Protein AF-A0A377V821-F1 (afdb_monomer)

Solvent-accessible surface area (backbone atoms only — not comparable to full-atom values): 10999 Å² total; per-residue (Å²): 137,81,90,87,80,88,88,82,88,81,91,83,90,80,81,92,75,92,74,84,80,74,81,77,78,75,77,82,74,84,75,91,80,84,80,87,83,85,85,83,80,85,82,80,54,69,52,60,48,77,50,57,82,57,89,70,84,86,77,79,94,76,58,80,93,66,66,72,67,72,85,60,88,67,89,78,76,74,81,41,42,38,39,32,36,85,28,37,40,44,73,48,63,48,62,52,70,43,78,63,46,68,53,75,57,102,45,45,24,38,46,78,78,86,68,51,95,87,48,88,76,96,76,58,48,72,43,39,46,68,98,49,89,64,58,54,44,67,68,37,67,48,74,76,53,53,38,93,41,54,40,46,78,40,46,80,42,64,61,45,52

Radius of gyration: 41.56 Å; Cα contacts (8 Å, |Δi|>4): 214; chains: 1; bounding box: 124×59×60 Å

pLDDT: mean 76.42, std 18.31, range [32.97, 94.56]

Secondary structure (DSSP, 8-state):
---------------------------------------------EEEEEEES-SS-PPPPPPGGGPPPTTS--SS----BEEEEEEEESS---EEEP---EEEESEEEE--S---TTS--S--B----TT--SPPPTT-EEE-S-TTS-GGGGTT---B-

Organism: Klebsiella pneumoniae (NCBI:txid573)

Foldseek 3Di:
DDDDDDDDDDDDDDDDDDDDDPPPPPPDDDDDDDDDDDDDDDPQDKDWDKDKPPPDDDFDDDDPVRDDQPLDPDDGDDKIKMATAPIFGAQDQDWDWAAADWDDDPATFGDDPPPDPPRDDDDHHFDDWPPDSHGDHHGDIHGQDDRHDTRCVRHGDMTMD

Mean predicted aligned error: 14.43 Å

Structure (mmCIF, N/CA/C/O backbone):
data_AF-A0A377V821-F1
#
_entry.id   AF-A0A377V821-F1
#
loop_
_atom_site.group_PDB
_atom_site.id
_atom_site.type_symbol
_atom_site.label_atom_id
_atom_site.label_alt_id
_atom_site.label_comp_id
_atom_site.label_asym_id
_atom_site.label_entity_id
_atom_site.label_seq_id
_atom_site.pdbx_PDB_ins_code
_atom_site.Cartn_x
_atom_site.Cartn_y
_atom_site.Cartn_z
_atom_site.occupancy
_atom_site.B_iso_or_equiv
_atom_site.auth_seq_id
_atom_site.auth_comp_id
_atom_site.auth_asym_id
_atom_site.auth_atom_id
_atom_site.pdbx_PDB_model_num
ATOM 1 N N . MET A 1 1 ? -91.235 -47.029 35.509 1.00 37.41 1 MET A N 1
ATOM 2 C CA . MET A 1 1 ? -91.854 -47.391 34.214 1.00 37.41 1 MET A CA 1
ATOM 3 C C . MET A 1 1 ? -92.271 -46.065 33.578 1.00 37.41 1 MET A C 1
ATOM 5 O O . MET A 1 1 ? -92.951 -45.324 34.263 1.00 37.41 1 MET A O 1
ATOM 9 N N . HIS A 1 2 ? -91.576 -45.541 32.565 1.00 35.00 2 HIS A N 1
ATOM 10 C CA . HIS A 1 2 ? -91.561 -45.899 31.130 1.00 35.00 2 HIS A CA 1
ATOM 11 C C . HIS A 1 2 ? -92.579 -45.060 30.324 1.00 35.00 2 HIS A C 1
ATOM 13 O O . HIS A 1 2 ? -93.768 -45.186 30.587 1.00 35.00 2 HIS A O 1
ATOM 19 N N . TYR A 1 3 ? -92.088 -44.300 29.324 1.00 39.22 3 TYR A N 1
ATOM 20 C CA . TYR A 1 3 ? -92.847 -43.666 28.216 1.00 39.22 3 TYR A CA 1
ATOM 21 C C . TYR A 1 3 ? -93.914 -42.598 28.602 1.00 39.22 3 TYR A C 1
ATOM 23 O O . TYR A 1 3 ? -94.238 -42.455 29.772 1.00 39.22 3 TYR A O 1
ATOM 31 N N . ASN A 1 4 ? -94.566 -41.848 27.693 1.00 40.75 4 ASN A N 1
ATOM 32 C CA . ASN A 1 4 ? -94.137 -40.970 26.566 1.00 40.75 4 ASN A CA 1
ATOM 33 C C . ASN A 1 4 ? -95.390 -40.123 26.147 1.00 40.75 4 ASN A C 1
ATOM 35 O O . ASN A 1 4 ? -96.453 -40.350 26.715 1.00 40.75 4 ASN A O 1
ATOM 39 N N . GLU A 1 5 ? -95.444 -39.157 25.215 1.00 40.66 5 GLU A N 1
ATOM 40 C CA . GLU A 1 5 ? -94.489 -38.480 24.313 1.00 40.66 5 GLU A CA 1
ATOM 41 C C . GLU A 1 5 ? -94.993 -37.013 24.059 1.00 40.66 5 GLU A C 1
ATOM 43 O O . GLU A 1 5 ? -95.870 -36.517 24.761 1.00 40.66 5 GLU A O 1
ATOM 48 N N . ARG A 1 6 ? -94.431 -36.316 23.055 1.00 44.31 6 ARG A N 1
ATOM 49 C CA . ARG A 1 6 ? -94.948 -35.176 22.244 1.00 44.31 6 ARG A CA 1
ATOM 50 C C . ARG A 1 6 ? -96.479 -34.923 22.322 1.00 44.31 6 ARG A C 1
ATOM 52 O O . ARG A 1 6 ? -97.273 -35.854 22.304 1.00 44.31 6 ARG A O 1
ATOM 59 N N . THR A 1 7 ? -96.982 -33.694 22.138 1.00 41.09 7 THR A N 1
ATOM 60 C CA . THR A 1 7 ? -96.967 -33.000 20.822 1.00 41.09 7 THR A CA 1
ATOM 61 C C . THR A 1 7 ? -97.264 -31.488 20.915 1.00 41.09 7 THR A C 1
ATOM 63 O O . THR A 1 7 ? -97.703 -30.966 21.931 1.00 41.09 7 THR A O 1
ATOM 66 N N . ARG A 1 8 ? -96.915 -30.789 19.830 1.00 48.00 8 ARG A N 1
ATOM 67 C CA . ARG A 1 8 ? -96.710 -29.343 19.624 1.00 48.00 8 ARG A CA 1
ATOM 68 C C . ARG A 1 8 ? -97.915 -28.674 18.926 1.00 48.00 8 ARG A C 1
ATOM 70 O O . ARG A 1 8 ? -98.739 -29.374 18.351 1.00 48.00 8 ARG A O 1
ATOM 77 N N . SER A 1 9 ? -97.867 -27.336 18.805 1.00 41.22 9 SER A N 1
ATOM 78 C CA . SER A 1 9 ? -98.740 -26.457 17.980 1.00 41.22 9 SER A CA 1
ATOM 79 C C . SER A 1 9 ? -100.011 -25.974 18.717 1.00 41.22 9 SER A C 1
ATOM 81 O O . SER A 1 9 ? -100.534 -26.698 19.548 1.00 41.22 9 SER A O 1
ATOM 83 N N . THR A 1 10 ? -100.541 -24.754 18.525 1.00 39.19 10 THR A N 1
ATOM 84 C CA . THR A 1 10 ? -100.448 -23.834 17.365 1.00 39.19 10 THR A CA 1
ATOM 85 C C . THR A 1 10 ? -100.450 -22.345 17.782 1.00 39.19 10 THR A C 1
ATOM 87 O O . THR A 1 10 ? -100.790 -22.010 18.910 1.00 39.19 10 THR A O 1
ATOM 90 N N . LYS A 1 11 ? -100.043 -21.450 16.865 1.00 48.69 11 LYS A N 1
ATOM 91 C CA . LYS A 1 11 ? -100.024 -19.972 16.994 1.00 48.69 11 LYS A CA 1
ATOM 92 C C . LYS A 1 11 ? -101.409 -19.374 17.313 1.00 48.69 11 LYS A C 1
ATOM 94 O O . LYS A 1 11 ? -102.380 -19.933 16.816 1.00 48.69 11 LYS A O 1
ATOM 99 N N . LEU A 1 12 ? -101.466 -18.167 17.912 1.00 41.09 12 LEU A N 1
ATOM 100 C CA . LEU A 1 12 ? -102.172 -16.974 17.368 1.00 41.09 12 LEU A CA 1
ATOM 101 C C . LEU A 1 12 ? -102.153 -15.734 18.301 1.00 41.09 12 LEU A C 1
ATOM 103 O O . LEU A 1 12 ? -102.245 -15.876 19.510 1.00 41.09 12 LEU A O 1
ATOM 107 N N . VAL A 1 13 ? -102.134 -14.544 17.670 1.00 47.53 13 VAL A N 1
ATOM 108 C CA . VAL A 1 13 ? -102.568 -13.199 18.146 1.00 47.53 13 VAL A CA 1
ATOM 109 C C . VAL A 1 13 ? -101.858 -12.561 19.360 1.00 47.53 13 VAL A C 1
ATOM 111 O O . VAL A 1 13 ? -101.783 -13.122 20.443 1.00 47.53 13 VAL A O 1
ATOM 114 N N . GLY A 1 14 ? -101.430 -11.300 19.192 1.00 40.66 14 GLY A N 1
ATOM 115 C CA . GLY A 1 14 ? -100.868 -10.474 20.269 1.00 40.66 14 GLY A CA 1
ATOM 116 C C . GLY A 1 14 ? -100.563 -9.029 19.854 1.00 40.66 14 GLY A C 1
ATOM 117 O O . GLY A 1 14 ? -99.409 -8.708 19.624 1.00 40.66 14 GLY A O 1
ATOM 118 N N . PHE A 1 15 ? -101.621 -8.218 19.723 1.00 46.41 15 PHE A N 1
ATOM 119 C CA . PHE A 1 15 ? -101.722 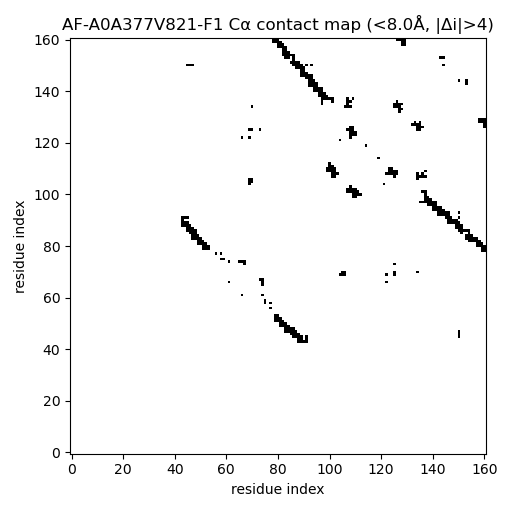-6.746 19.840 1.00 46.41 15 PHE A CA 1
ATOM 120 C C . PHE A 1 15 ? -100.525 -5.806 19.555 1.00 46.41 15 PHE A C 1
ATOM 122 O O . PHE A 1 15 ? -99.423 -5.945 20.073 1.00 46.41 15 PHE A O 1
ATOM 129 N N . MET A 1 16 ? -100.826 -4.714 18.838 1.00 53.31 16 MET A N 1
ATOM 130 C CA . MET A 1 16 ? -99.942 -3.549 18.720 1.00 53.31 16 MET A CA 1
ATOM 131 C C . MET A 1 16 ? -99.690 -2.873 20.077 1.00 53.31 16 MET A C 1
ATOM 133 O O . MET A 1 16 ? -100.635 -2.625 20.823 1.00 53.31 16 MET A O 1
ATOM 137 N N . LEU A 1 17 ? -98.461 -2.397 20.293 1.00 49.22 17 LEU A N 1
ATOM 138 C CA . LEU A 1 17 ? -98.219 -1.160 21.036 1.00 49.22 17 LEU A CA 1
ATOM 139 C C . LEU A 1 17 ? -97.264 -0.265 20.242 1.00 49.22 17 LEU A C 1
ATOM 141 O O . LEU A 1 17 ? -96.183 -0.688 19.837 1.00 49.22 17 LEU A O 1
ATOM 145 N N . SER A 1 18 ? -97.680 0.985 20.033 1.00 52.91 18 SER A N 1
ATOM 146 C CA . SER A 1 18 ? -96.853 2.021 19.417 1.00 52.91 18 SER A CA 1
ATOM 147 C C . SER A 1 18 ? -95.780 2.465 20.414 1.00 52.91 18 SER A C 1
ATOM 149 O O . SER A 1 18 ? -96.065 3.194 21.364 1.00 52.91 18 SER A O 1
ATOM 151 N N . GLY A 1 19 ? -94.556 1.965 20.235 1.00 51.06 19 GLY A N 1
ATOM 152 C CA . GLY A 1 19 ? -93.395 2.313 21.051 1.00 51.06 19 GLY A CA 1
ATOM 153 C C . GLY A 1 19 ? -92.714 3.577 20.532 1.00 51.06 19 GLY A C 1
ATOM 154 O O . GLY A 1 19 ? -92.199 3.597 19.417 1.00 51.06 19 GLY A O 1
ATOM 155 N N . MET A 1 20 ? -92.703 4.623 21.356 1.00 56.56 20 MET A N 1
ATOM 156 C CA . MET A 1 20 ? -92.100 5.926 21.070 1.00 56.56 20 MET A CA 1
ATOM 157 C C . MET A 1 20 ? -90.595 5.790 20.766 1.00 56.56 20 MET A C 1
ATOM 159 O O . MET A 1 20 ? -89.784 5.599 21.671 1.00 56.56 20 MET A O 1
ATOM 163 N N . LEU A 1 21 ? -90.219 5.891 19.487 1.00 47.75 21 LEU A N 1
ATOM 164 C CA . LEU A 1 21 ? -88.825 5.869 19.031 1.00 47.75 21 LEU A CA 1
ATOM 165 C C . LEU A 1 21 ? -88.112 7.171 19.427 1.00 47.75 21 LEU A C 1
ATOM 167 O O . LEU A 1 21 ? -87.992 8.107 18.638 1.00 47.75 21 LEU A O 1
ATOM 171 N N . PHE A 1 22 ? -87.605 7.214 20.660 1.00 51.31 22 PHE A N 1
ATOM 172 C CA . PHE A 1 22 ? -86.545 8.146 21.029 1.00 51.31 22 PHE A CA 1
ATOM 173 C C . PHE A 1 22 ? -85.310 7.831 20.182 1.00 51.31 22 PHE A C 1
ATOM 175 O O . PHE A 1 22 ? -84.600 6.855 20.430 1.00 51.31 22 PHE A O 1
ATOM 182 N N . ALA A 1 23 ? -85.053 8.670 19.179 1.00 53.69 23 ALA A N 1
ATOM 183 C CA . ALA A 1 23 ? -83.816 8.649 18.415 1.00 53.69 23 ALA A CA 1
ATOM 184 C C . ALA A 1 23 ? -82.659 9.119 19.312 1.00 53.69 23 ALA A C 1
ATOM 186 O O . ALA A 1 23 ? -82.266 10.284 19.297 1.00 53.69 23 ALA A O 1
ATOM 187 N N . LEU A 1 24 ? -82.124 8.197 20.114 1.00 52.97 24 LEU A N 1
ATOM 188 C CA . LEU A 1 24 ? -80.850 8.362 20.802 1.00 52.97 24 LEU A CA 1
ATOM 189 C C . LEU A 1 24 ? -79.755 8.478 19.740 1.00 52.97 24 LEU A C 1
ATOM 191 O O . LEU A 1 24 ? -79.212 7.476 19.277 1.00 52.97 24 LEU A O 1
ATOM 195 N N . THR A 1 25 ? -79.432 9.707 19.342 1.00 57.75 25 THR A N 1
ATOM 196 C CA . THR A 1 25 ? -78.254 9.997 18.527 1.00 57.75 25 THR A CA 1
ATOM 197 C C . THR A 1 25 ? -77.014 9.745 19.377 1.00 57.75 25 THR A C 1
ATOM 199 O O . THR A 1 25 ? -76.477 10.658 20.005 1.00 57.75 25 THR A O 1
ATOM 202 N N . THR A 1 26 ? -76.566 8.491 19.433 1.00 58.12 26 THR A N 1
ATOM 203 C CA . THR A 1 26 ? -75.272 8.142 20.012 1.00 58.12 26 THR A CA 1
ATOM 204 C C . THR A 1 26 ? -74.194 8.789 19.155 1.00 58.12 26 THR A C 1
ATOM 206 O O . THR A 1 26 ? -73.883 8.306 18.065 1.00 58.12 26 THR A O 1
ATOM 209 N N . SER A 1 27 ? -73.643 9.907 19.621 1.00 59.88 27 SER A N 1
ATOM 210 C CA . SER A 1 27 ? -72.518 10.563 18.969 1.00 59.88 27 SER A CA 1
ATOM 211 C C . SER A 1 27 ? -71.306 9.637 19.046 1.00 59.88 27 SER A C 1
ATOM 213 O O . SER A 1 27 ? -70.706 9.471 20.108 1.00 59.88 27 SER A O 1
ATOM 215 N N . VAL A 1 28 ? -70.976 8.994 17.925 1.00 57.38 28 VAL A N 1
ATOM 216 C CA . VAL A 1 28 ? -69.844 8.068 17.835 1.00 57.38 28 VAL A CA 1
ATOM 217 C C . VAL A 1 28 ? -68.556 8.881 17.910 1.00 57.38 28 VAL A C 1
ATOM 219 O O . VAL A 1 28 ? -68.133 9.492 16.931 1.00 57.38 28 VAL A O 1
ATOM 222 N N . TYR A 1 29 ? -67.938 8.918 19.088 1.00 62.34 29 TYR A N 1
ATOM 223 C CA . TYR A 1 29 ? -66.634 9.544 19.265 1.00 62.34 29 TYR A CA 1
ATOM 224 C C . TYR A 1 29 ? -65.550 8.553 18.844 1.00 62.34 29 TYR A C 1
ATOM 226 O O . TYR A 1 29 ? -65.394 7.492 19.449 1.00 62.34 29 TYR A O 1
ATOM 234 N N . ALA A 1 30 ? -64.787 8.904 17.808 1.00 62.62 30 ALA A N 1
ATOM 235 C CA . ALA A 1 30 ? -63.563 8.192 17.476 1.00 62.62 30 ALA A CA 1
ATOM 236 C C . ALA A 1 30 ? -62.554 8.404 18.615 1.00 62.62 30 ALA A C 1
ATOM 238 O O . ALA A 1 30 ? -62.048 9.509 18.810 1.00 62.62 30 ALA A O 1
ATOM 239 N N . GLY A 1 31 ? -62.297 7.354 19.397 1.00 66.81 31 GLY A N 1
ATOM 240 C CA . GLY A 1 31 ? -61.312 7.400 20.473 1.00 66.81 31 GLY A CA 1
ATOM 241 C C . GLY A 1 31 ? -59.910 7.657 19.920 1.00 66.81 31 GLY A C 1
ATOM 242 O O . GLY A 1 31 ? -59.504 7.048 18.930 1.00 66.81 31 GLY A O 1
ATOM 243 N N . SER A 1 32 ? -59.155 8.543 20.568 1.00 64.12 32 SER A N 1
ATOM 244 C CA . SER A 1 32 ? -57.768 8.825 20.204 1.00 64.12 32 SER A CA 1
ATOM 245 C C . SER A 1 32 ? -56.866 7.644 20.575 1.00 64.12 32 SER A C 1
ATOM 247 O O . SER A 1 32 ? -56.402 7.541 21.710 1.00 64.12 32 SER A O 1
ATOM 249 N N . SER A 1 33 ? -56.609 6.758 19.615 1.00 57.38 33 SER A N 1
ATOM 250 C CA . SER A 1 33 ? -55.542 5.763 19.721 1.00 57.38 33 SER A CA 1
ATOM 251 C C . SER A 1 33 ? -54.225 6.394 19.274 1.00 57.38 33 SER A C 1
ATOM 253 O O . SER A 1 33 ? -54.100 6.810 18.121 1.00 57.38 33 SER A O 1
ATOM 255 N N . SER A 1 34 ? -53.247 6.484 20.174 1.00 59.47 34 SER A N 1
ATOM 256 C CA . SER A 1 34 ? -51.864 6.799 19.819 1.00 59.47 34 SER A CA 1
ATOM 257 C C . SER A 1 34 ? -51.070 5.506 19.644 1.00 59.47 34 SER A C 1
ATOM 259 O O . SER A 1 34 ? -51.262 4.531 20.369 1.00 59.47 34 SER A O 1
ATOM 261 N N . THR A 1 35 ? -50.156 5.492 18.674 1.00 38.28 35 THR A N 1
ATOM 262 C CA . THR A 1 35 ? -49.194 4.402 18.502 1.00 38.28 35 THR A CA 1
ATOM 263 C C . THR A 1 35 ? -47.786 4.981 18.489 1.00 38.28 35 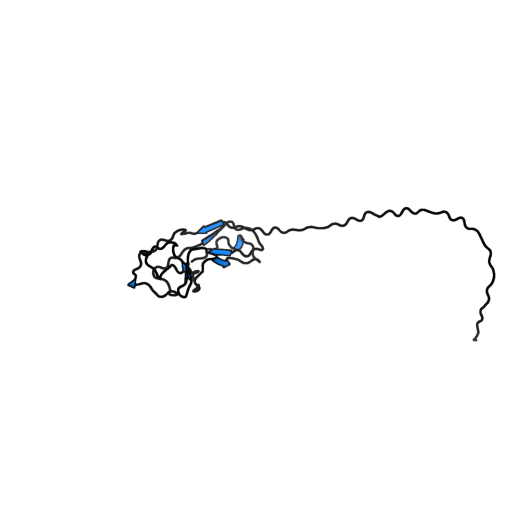THR A C 1
ATOM 265 O O . THR A 1 35 ? -47.532 5.996 17.838 1.00 38.28 35 THR A O 1
ATOM 268 N N . THR A 1 36 ? -46.876 4.371 19.244 1.00 47.44 36 THR A N 1
ATOM 269 C CA . THR A 1 36 ? -45.490 4.837 19.344 1.00 47.44 36 THR A CA 1
ATOM 270 C C . THR A 1 36 ? -44.668 4.204 18.231 1.00 47.44 36 THR A C 1
ATOM 272 O O . THR A 1 36 ? -44.343 3.019 18.289 1.00 47.44 36 THR A O 1
ATOM 275 N N . VAL A 1 37 ? -44.307 4.997 17.222 1.00 34.00 37 VAL A N 1
ATOM 276 C CA . VAL A 1 37 ? -43.367 4.572 16.178 1.00 34.00 37 VAL A CA 1
ATOM 277 C C . VAL A 1 37 ? -41.946 4.831 16.673 1.00 34.00 37 VAL A C 1
ATOM 279 O O . VAL A 1 37 ? -41.493 5.972 16.727 1.00 34.00 37 VAL A O 1
ATOM 282 N N . ASN A 1 38 ? -41.247 3.765 17.061 1.00 51.03 38 ASN A N 1
ATOM 283 C CA . ASN A 1 38 ? -39.852 3.846 17.483 1.00 51.03 38 ASN A CA 1
ATOM 284 C C . ASN A 1 38 ? -38.933 3.877 16.257 1.00 51.03 38 ASN A C 1
ATOM 286 O O . ASN A 1 38 ? -38.823 2.886 15.536 1.00 51.03 38 ASN A O 1
ATOM 290 N N . PHE A 1 39 ? -38.245 4.998 16.051 1.00 40.34 39 PHE A N 1
ATOM 291 C CA . PHE A 1 39 ? -37.184 5.122 15.055 1.00 40.34 39 PHE A CA 1
ATOM 292 C C . PHE A 1 39 ? -35.829 4.896 15.728 1.00 40.34 39 PHE A C 1
ATOM 294 O O . PHE A 1 39 ? -35.476 5.612 16.664 1.00 40.34 39 PHE A O 1
ATOM 301 N N . SER A 1 40 ? -35.053 3.932 15.236 1.00 50.59 40 SER A N 1
ATOM 302 C CA . SER A 1 40 ? -33.639 3.779 15.575 1.00 50.59 40 SER A CA 1
ATOM 303 C C . SER A 1 40 ? -32.791 3.902 14.312 1.00 50.59 40 SER A C 1
ATOM 305 O O . SER A 1 40 ? -33.127 3.365 13.257 1.00 50.59 40 SER A O 1
ATOM 307 N N . ALA A 1 41 ? -31.686 4.636 14.418 1.00 32.97 41 ALA A N 1
ATOM 308 C CA . ALA A 1 41 ? -30.702 4.785 13.357 1.00 32.97 41 ALA A CA 1
ATOM 309 C C . ALA A 1 41 ? -29.309 4.654 13.973 1.00 32.97 41 ALA A C 1
ATOM 311 O O . ALA A 1 41 ? -28.860 5.534 14.708 1.00 32.97 41 ALA A O 1
ATOM 312 N N . THR A 1 42 ? -28.626 3.547 13.689 1.00 52.47 42 THR A N 1
ATOM 313 C CA . THR A 1 42 ? -27.231 3.364 14.096 1.00 52.47 42 THR A CA 1
ATOM 314 C C . THR A 1 42 ? -26.341 4.080 13.090 1.00 52.47 42 THR A C 1
ATOM 316 O O . THR A 1 42 ? -26.155 3.606 11.971 1.00 52.47 42 THR A O 1
ATOM 319 N N . LEU A 1 43 ? -25.791 5.232 13.475 1.00 50.72 43 LEU A N 1
ATOM 320 C CA . LEU A 1 43 ? -24.772 5.917 12.683 1.00 50.72 43 LEU A CA 1
ATOM 321 C C . LEU A 1 43 ? -23.448 5.156 12.815 1.00 50.72 43 LEU A C 1
ATOM 323 O O . LEU A 1 43 ? -22.728 5.299 13.801 1.00 50.72 43 LEU A O 1
ATOM 327 N N . VAL A 1 44 ? -23.149 4.320 11.821 1.00 64.19 44 VAL A N 1
ATOM 328 C CA . VAL A 1 44 ? -21.916 3.528 11.767 1.00 64.19 44 VAL A CA 1
ATOM 329 C C . VAL A 1 44 ? -20.777 4.409 11.244 1.00 64.19 44 VAL A C 1
ATOM 331 O O . VAL A 1 44 ? -20.513 4.475 10.045 1.00 64.19 44 VAL A O 1
ATOM 334 N N . GLY A 1 45 ? -20.141 5.140 12.158 1.00 69.19 45 GLY A N 1
ATOM 335 C C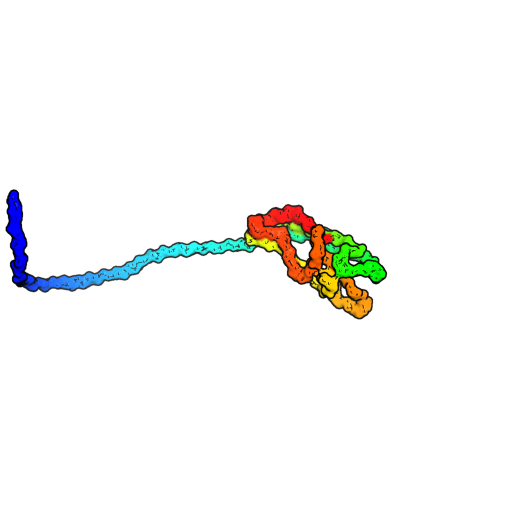A . GLY A 1 45 ? -18.959 5.958 11.894 1.00 69.19 45 GLY A CA 1
ATOM 336 C C . GLY A 1 45 ? -17.695 5.332 12.480 1.00 69.19 45 GLY A C 1
ATOM 337 O O . GLY A 1 45 ? -17.732 4.711 13.542 1.00 69.19 45 GLY A O 1
ATOM 338 N N . GLY A 1 46 ? -16.569 5.523 11.800 1.00 82.81 46 GLY A N 1
ATOM 339 C CA . GLY A 1 46 ? -15.260 5.130 12.300 1.00 82.81 46 GLY A CA 1
ATOM 340 C C . GLY A 1 46 ? -14.140 5.889 11.602 1.00 82.81 46 GLY A C 1
ATOM 341 O O . GLY A 1 46 ? -14.279 6.302 10.451 1.00 82.81 46 GLY A O 1
ATOM 342 N N . SER A 1 47 ? -13.043 6.090 12.318 1.00 86.25 47 SER A N 1
ATOM 343 C CA . SER A 1 47 ? -11.871 6.834 11.859 1.00 86.25 47 SER A CA 1
ATOM 344 C C . SER A 1 47 ? -10.608 6.262 12.484 1.00 86.25 47 SER A C 1
ATOM 346 O O . SER A 1 47 ? -10.658 5.751 13.598 1.00 86.25 47 SER A O 1
ATOM 348 N N . CYS A 1 48 ? -9.483 6.426 11.798 1.00 89.06 48 CYS A N 1
ATOM 349 C CA . CYS A 1 48 ? -8.134 6.184 12.297 1.00 89.06 48 CYS A CA 1
ATOM 350 C C . CYS A 1 48 ? -7.249 7.350 11.857 1.00 89.06 48 CYS A C 1
ATOM 352 O O . CYS A 1 48 ? -7.462 7.901 10.774 1.00 89.06 48 CYS A O 1
ATOM 354 N N . GLN A 1 49 ? -6.233 7.679 12.646 1.00 88.62 49 GLN A N 1
ATOM 355 C CA . GLN A 1 49 ? -5.044 8.333 12.114 1.00 88.62 49 GLN A CA 1
ATOM 356 C C . GLN A 1 49 ? -4.200 7.278 11.392 1.00 88.62 49 GLN A C 1
ATOM 358 O O . GLN A 1 49 ? -4.120 6.126 11.826 1.00 88.62 49 GLN A O 1
ATOM 363 N N . ILE A 1 50 ? -3.608 7.666 10.265 1.00 87.50 50 ILE A N 1
ATOM 364 C CA . ILE A 1 50 ? -2.744 6.806 9.453 1.00 87.50 50 ILE A CA 1
ATOM 365 C C . ILE A 1 50 ? -1.434 7.552 9.242 1.00 87.50 50 ILE A C 1
ATOM 367 O O . ILE A 1 50 ? -1.442 8.684 8.757 1.00 87.50 50 ILE A O 1
ATOM 371 N N . SER A 1 51 ? -0.316 6.916 9.578 1.00 87.50 51 SER A N 1
ATOM 372 C CA . SER A 1 51 ? 1.020 7.395 9.227 1.00 87.50 51 SER A CA 1
ATOM 373 C C . SER A 1 51 ? 1.730 6.394 8.319 1.00 87.50 51 SER A C 1
ATOM 375 O O . SER A 1 51 ? 1.397 5.209 8.286 1.00 87.50 51 SER A O 1
ATOM 377 N N . VAL A 1 52 ? 2.705 6.890 7.563 1.00 87.94 52 VAL A N 1
ATOM 378 C CA . VAL A 1 52 ? 3.634 6.086 6.764 1.00 87.94 52 VAL A CA 1
ATOM 379 C C . VAL A 1 52 ? 5.039 6.548 7.126 1.00 87.94 52 VAL A C 1
ATOM 381 O O . VAL A 1 52 ? 5.290 7.754 7.165 1.00 87.94 52 VAL A O 1
ATOM 384 N N . ASP A 1 53 ? 5.936 5.610 7.415 1.00 89.38 53 ASP A N 1
ATOM 385 C CA . ASP A 1 53 ? 7.311 5.899 7.843 1.00 89.38 53 ASP A CA 1
ATOM 386 C C . ASP A 1 53 ? 8.154 6.587 6.753 1.00 89.38 53 ASP A C 1
ATOM 388 O O . ASP A 1 53 ? 8.934 7.500 7.033 1.00 89.38 53 ASP A O 1
ATOM 392 N N . ARG A 1 54 ? 7.958 6.180 5.496 1.00 86.50 54 ARG A N 1
ATOM 393 C CA . ARG A 1 54 ? 8.640 6.683 4.302 1.00 86.50 54 ARG A CA 1
ATOM 394 C C . ARG A 1 54 ? 7.611 7.168 3.271 1.00 86.50 54 ARG A C 1
ATOM 396 O O . ARG A 1 54 ? 7.321 6.457 2.311 1.00 86.50 54 ARG A O 1
ATOM 403 N N . PRO A 1 55 ? 7.062 8.391 3.413 1.00 82.81 55 PRO A N 1
ATOM 404 C CA . PRO A 1 55 ? 6.080 8.942 2.468 1.00 82.81 55 PRO A CA 1
ATOM 405 C C . PRO A 1 55 ? 6.665 9.244 1.074 1.00 82.81 55 PRO A C 1
ATOM 407 O O . PRO A 1 55 ? 5.925 9.569 0.149 1.00 82.81 55 PRO A O 1
ATOM 410 N N . SER A 1 56 ? 7.988 9.154 0.920 1.00 86.38 56 SER A N 1
ATOM 411 C CA . SER A 1 56 ? 8.695 9.178 -0.358 1.00 86.38 56 SER A CA 1
ATOM 412 C C . SER A 1 56 ? 9.828 8.155 -0.321 1.00 86.38 56 SER A C 1
ATOM 414 O O . SER A 1 56 ? 10.532 8.045 0.685 1.00 86.38 56 SER A O 1
ATOM 416 N N . ILE A 1 57 ? 10.002 7.417 -1.417 1.00 86.44 57 ILE A N 1
ATOM 417 C CA . ILE A 1 57 ? 11.015 6.371 -1.578 1.00 86.44 57 ILE A CA 1
ATOM 418 C C . ILE A 1 57 ? 11.880 6.738 -2.782 1.00 86.44 57 ILE A C 1
ATOM 420 O O . ILE A 1 57 ? 11.397 6.798 -3.914 1.00 86.44 57 ILE A O 1
ATOM 424 N N . THR A 1 58 ? 13.167 6.970 -2.535 1.00 86.69 58 THR A N 1
ATOM 425 C CA . THR A 1 58 ? 14.165 7.189 -3.586 1.00 86.69 58 THR A CA 1
ATOM 426 C C . THR A 1 58 ? 14.800 5.853 -3.949 1.00 86.69 58 THR A C 1
ATOM 428 O O . THR A 1 58 ? 15.465 5.247 -3.113 1.00 86.69 58 THR A O 1
ATOM 431 N N . PHE A 1 59 ? 14.614 5.416 -5.192 1.00 85.81 59 PHE A N 1
ATOM 432 C CA . PHE A 1 59 ? 15.288 4.239 -5.741 1.00 85.81 59 PHE A CA 1
ATOM 433 C C . PHE A 1 59 ? 16.685 4.593 -6.258 1.00 85.81 59 PHE A C 1
ATOM 435 O O . PHE A 1 59 ? 16.929 5.706 -6.736 1.00 85.81 59 PHE A O 1
ATOM 442 N N . SER A 1 60 ? 17.592 3.625 -6.203 1.00 86.38 60 SER A N 1
ATOM 443 C CA . SER A 1 60 ? 18.923 3.715 -6.798 1.00 86.38 60 SER A CA 1
ATOM 444 C C . SER A 1 60 ? 18.838 3.699 -8.333 1.00 86.38 60 SER A C 1
ATOM 446 O O . SER A 1 60 ? 17.913 3.105 -8.892 1.00 86.38 60 SER A O 1
ATOM 448 N N . PRO A 1 61 ? 19.800 4.296 -9.063 1.00 85.56 61 PRO A N 1
ATOM 449 C CA . PRO A 1 61 ? 19.881 4.138 -10.513 1.00 85.56 61 PRO A CA 1
ATOM 450 C C . PRO A 1 61 ? 20.042 2.661 -10.908 1.00 85.56 61 PRO A C 1
ATOM 452 O O . PRO A 1 61 ? 20.996 2.002 -10.495 1.00 85.56 61 PRO A O 1
ATOM 455 N N . VAL A 1 62 ? 19.127 2.149 -11.734 1.00 85.06 62 VAL A N 1
ATOM 456 C CA . VAL A 1 62 ? 19.134 0.761 -12.226 1.00 85.06 62 VAL A CA 1
ATOM 457 C C . VAL A 1 62 ? 19.661 0.721 -13.661 1.00 85.06 62 VAL A C 1
ATOM 459 O O . VAL A 1 62 ? 19.211 1.485 -14.515 1.00 85.06 62 VAL A O 1
ATOM 462 N N . SER A 1 63 ? 20.595 -0.190 -13.951 1.00 86.81 63 SER A N 1
ATOM 463 C CA . SER A 1 63 ? 21.079 -0.414 -15.319 1.00 86.81 63 SER A CA 1
ATOM 464 C C . SER A 1 63 ? 20.017 -1.118 -16.165 1.00 86.81 63 SER A C 1
ATOM 466 O O . SER A 1 63 ? 19.376 -2.065 -15.707 1.00 86.81 63 SER A O 1
ATOM 468 N N . SER A 1 64 ? 19.887 -0.743 -17.440 1.00 83.94 64 SER A N 1
ATOM 469 C CA . SER A 1 64 ? 19.022 -1.458 -18.389 1.00 83.94 64 SER A CA 1
ATOM 470 C C . SER A 1 64 ? 19.408 -2.937 -18.535 1.00 83.94 64 SER A C 1
ATOM 472 O O . SER A 1 64 ? 18.533 -3.784 -18.682 1.00 83.94 64 SER A O 1
ATOM 474 N N . SER A 1 65 ? 20.699 -3.268 -18.404 1.00 86.88 65 SER A N 1
ATOM 475 C CA . SER A 1 65 ? 21.204 -4.649 -18.427 1.00 86.88 65 SER A CA 1
ATOM 476 C C . SER A 1 65 ? 20.811 -5.489 -17.206 1.00 86.88 65 SER A C 1
ATOM 478 O O . SER A 1 65 ? 20.942 -6.708 -17.249 1.00 86.88 65 SER A O 1
ATOM 480 N N . THR A 1 66 ? 20.344 -4.855 -16.125 1.00 87.62 66 THR A N 1
ATOM 481 C CA . THR A 1 66 ? 19.885 -5.525 -14.897 1.00 87.62 66 THR A CA 1
ATOM 482 C C . THR A 1 66 ? 18.361 -5.578 -14.781 1.00 87.62 66 THR A C 1
ATOM 484 O O . THR A 1 66 ? 17.853 -6.114 -13.800 1.00 87.62 66 THR A O 1
ATOM 487 N N . VAL A 1 67 ? 17.615 -5.037 -15.755 1.00 84.25 67 VAL A N 1
ATOM 488 C CA . VAL A 1 67 ? 16.145 -5.074 -15.746 1.00 84.25 67 VAL A CA 1
ATOM 489 C C . VAL A 1 67 ? 15.660 -6.514 -15.914 1.00 84.25 67 VAL A C 1
ATOM 491 O O . VAL A 1 67 ? 15.886 -7.149 -16.942 1.00 84.25 67 VAL A O 1
ATOM 494 N N . ILE A 1 68 ? 14.979 -7.023 -14.888 1.00 88.12 68 ILE A N 1
ATOM 495 C CA . ILE A 1 68 ? 14.402 -8.370 -14.861 1.00 88.12 68 ILE A CA 1
ATOM 496 C C . ILE A 1 68 ? 12.989 -8.391 -15.453 1.00 88.12 68 ILE A C 1
ATOM 498 O O . ILE A 1 68 ? 12.319 -7.362 -15.562 1.00 88.12 68 ILE A O 1
ATOM 502 N N . ALA A 1 69 ? 12.508 -9.587 -15.792 1.00 88.69 69 ALA A N 1
ATOM 503 C CA . ALA A 1 69 ? 11.121 -9.785 -16.195 1.00 88.69 69 ALA A CA 1
ATOM 504 C C . ALA A 1 69 ? 10.145 -9.381 -15.074 1.00 88.69 69 ALA A C 1
ATOM 506 O O . ALA A 1 69 ? 10.355 -9.679 -13.893 1.00 88.69 69 ALA A O 1
ATOM 507 N N . ALA A 1 70 ? 9.049 -8.729 -15.461 1.00 85.00 70 ALA A N 1
ATOM 508 C CA . ALA A 1 70 ? 7.984 -8.349 -14.548 1.00 85.00 70 ALA A CA 1
ATOM 509 C C . ALA A 1 70 ? 7.395 -9.591 -13.849 1.00 85.00 70 ALA A C 1
ATOM 511 O O . ALA A 1 70 ? 7.087 -10.593 -14.491 1.00 85.00 70 ALA A O 1
ATOM 512 N N . GLY A 1 71 ? 7.272 -9.523 -12.521 1.00 83.19 71 GLY A N 1
ATOM 513 C CA . GLY A 1 71 ? 6.879 -10.644 -11.659 1.00 83.19 71 GLY A CA 1
ATOM 514 C C . GLY A 1 71 ? 7.988 -11.090 -10.702 1.00 83.19 71 GLY A C 1
ATOM 515 O O . GLY A 1 71 ? 7.681 -11.410 -9.555 1.00 83.19 71 GLY A O 1
ATOM 516 N N . GLY A 1 72 ? 9.261 -11.010 -11.116 1.00 87.25 72 GLY A N 1
ATOM 517 C CA . GLY A 1 72 ? 10.417 -11.295 -10.251 1.00 87.25 72 GLY A CA 1
ATOM 518 C C . GLY A 1 72 ? 10.543 -10.337 -9.056 1.00 87.25 72 GLY A C 1
ATOM 519 O O . GLY A 1 72 ? 9.807 -9.352 -8.955 1.00 87.25 72 GLY A O 1
ATOM 520 N N . ASP A 1 73 ? 11.475 -10.612 -8.143 1.00 83.81 73 ASP A N 1
ATOM 521 C CA . ASP A 1 73 ? 11.534 -10.011 -6.792 1.00 83.81 73 ASP A CA 1
ATOM 522 C C . ASP A 1 73 ? 11.982 -8.536 -6.721 1.00 83.81 73 ASP A C 1
ATOM 524 O O . ASP A 1 73 ? 12.112 -7.969 -5.641 1.00 83.81 73 ASP A O 1
ATOM 528 N N . GLY A 1 74 ? 12.139 -7.879 -7.870 1.00 85.69 74 GLY A N 1
ATOM 529 C CA . GLY A 1 74 ? 12.672 -6.521 -7.969 1.00 85.69 74 GLY A CA 1
ATOM 530 C C . GLY A 1 74 ? 14.202 -6.489 -7.926 1.00 85.69 74 GLY A C 1
ATOM 531 O O . GLY A 1 74 ? 14.860 -7.488 -7.655 1.00 85.69 74 GLY A O 1
ATOM 532 N N . ILE A 1 75 ? 14.770 -5.331 -8.267 1.00 90.00 75 ILE A N 1
ATOM 533 C CA . ILE A 1 75 ? 16.231 -5.123 -8.364 1.00 90.00 75 ILE A CA 1
ATOM 534 C C . ILE A 1 75 ? 16.735 -4.251 -7.206 1.00 90.00 75 ILE A C 1
ATOM 536 O O . ILE A 1 75 ? 17.858 -4.414 -6.745 1.00 90.00 75 ILE A O 1
ATOM 540 N N . ASP A 1 76 ? 15.874 -3.354 -6.724 1.00 88.19 76 ASP A N 1
ATOM 541 C CA . ASP A 1 76 ? 16.068 -2.504 -5.550 1.00 88.19 76 ASP A CA 1
ATOM 542 C C . ASP A 1 76 ? 14.773 -2.574 -4.709 1.00 88.19 76 ASP A C 1
ATOM 544 O O . ASP A 1 76 ? 13.880 -1.738 -4.881 1.00 88.19 76 ASP A O 1
ATOM 548 N N . PRO A 1 77 ? 14.569 -3.651 -3.920 1.00 89.19 77 PRO A N 1
ATOM 549 C CA . PRO A 1 77 ? 13.376 -3.818 -3.095 1.00 89.19 77 PRO A CA 1
ATOM 550 C C . PRO A 1 77 ? 13.394 -2.831 -1.923 1.00 89.19 77 PRO A C 1
ATOM 552 O O . PRO A 1 77 ? 14.367 -2.738 -1.175 1.00 89.19 77 PRO A O 1
ATOM 555 N N . GLN A 1 78 ? 12.298 -2.094 -1.755 1.00 91.25 78 GLN A N 1
ATOM 556 C CA . GLN A 1 78 ? 12.221 -0.941 -0.862 1.00 91.25 78 GLN A CA 1
ATOM 557 C C . GLN A 1 78 ? 11.033 -1.063 0.093 1.00 91.25 78 GLN A C 1
ATOM 559 O O . GLN A 1 78 ? 9.917 -0.714 -0.274 1.00 91.25 78 GLN A O 1
ATOM 564 N N . LEU A 1 79 ? 11.301 -1.493 1.328 1.00 91.25 79 LEU A N 1
ATOM 565 C CA . LEU A 1 79 ? 10.280 -1.730 2.353 1.00 91.25 79 LEU A CA 1
ATOM 566 C C . LEU A 1 79 ? 9.760 -0.421 2.965 1.00 91.25 79 LEU A C 1
ATOM 568 O O . LEU A 1 79 ? 10.559 0.439 3.339 1.00 91.25 79 LEU A O 1
ATOM 572 N N . PHE A 1 80 ? 8.453 -0.253 3.111 1.00 90.56 80 PHE A N 1
ATOM 573 C CA . PHE A 1 80 ? 7.862 0.812 3.929 1.00 90.56 80 PHE A CA 1
ATOM 574 C C . PHE A 1 80 ? 6.726 0.274 4.795 1.00 90.56 80 PHE A C 1
ATOM 576 O O . PHE A 1 80 ? 6.150 -0.777 4.516 1.00 90.56 80 PHE A O 1
ATOM 583 N N . SER A 1 81 ? 6.410 0.995 5.865 1.00 91.31 81 SER A N 1
ATOM 584 C CA . SER A 1 81 ? 5.435 0.568 6.859 1.00 91.31 81 SER A CA 1
ATOM 585 C C . SER A 1 81 ? 4.356 1.626 7.086 1.00 91.31 81 SER A C 1
ATOM 587 O O . SER A 1 81 ? 4.600 2.837 7.067 1.00 91.31 81 SER A O 1
ATOM 589 N N . MET A 1 82 ? 3.122 1.160 7.271 1.00 89.69 82 MET A N 1
ATOM 590 C CA . MET A 1 82 ? 1.958 1.992 7.568 1.00 89.69 82 MET A CA 1
ATOM 591 C C . MET A 1 82 ? 1.509 1.723 8.997 1.00 89.69 82 MET A C 1
ATOM 593 O O . MET A 1 82 ? 1.348 0.568 9.359 1.00 89.69 82 MET A O 1
ATOM 597 N N . THR A 1 83 ? 1.276 2.754 9.808 1.00 90.31 83 THR A N 1
ATOM 598 C CA . THR A 1 83 ? 0.786 2.593 11.190 1.00 90.31 83 THR A CA 1
ATOM 599 C C . THR A 1 83 ? -0.616 3.166 11.334 1.00 90.31 83 THR A C 1
ATOM 601 O O . THR A 1 83 ? -0.901 4.252 10.824 1.00 90.31 83 THR A O 1
ATOM 604 N N . PHE A 1 84 ? -1.472 2.469 12.081 1.00 91.19 84 PHE A N 1
ATOM 605 C CA . PHE A 1 84 ? -2.782 2.968 12.496 1.00 91.19 84 PHE A CA 1
ATOM 606 C C . PHE A 1 84 ? -2.759 3.389 13.974 1.00 91.19 84 PHE A C 1
ATOM 608 O O . PHE A 1 84 ? -2.306 2.628 14.836 1.00 91.19 84 PHE A O 1
ATOM 615 N N . SER A 1 85 ? -3.263 4.589 14.277 1.00 91.69 85 SER A N 1
ATOM 616 C CA . SER A 1 85 ? -3.441 5.088 15.649 1.00 91.69 85 SER A CA 1
ATOM 617 C C . SER A 1 85 ? -4.792 5.778 15.837 1.00 91.69 85 SER A C 1
ATOM 619 O O . SER A 1 85 ? -5.482 6.110 14.871 1.00 91.69 85 SER A O 1
ATOM 621 N N . ASP A 1 86 ? -5.185 5.972 17.098 1.00 92.25 86 ASP A N 1
ATOM 622 C CA . ASP A 1 86 ? -6.419 6.662 17.506 1.00 92.25 86 ASP A CA 1
ATOM 623 C C . ASP A 1 86 ? -7.691 6.125 16.821 1.00 92.25 86 ASP A C 1
ATOM 625 O O . ASP A 1 86 ? -8.684 6.833 16.628 1.00 92.25 86 ASP A O 1
ATOM 629 N N . CYS A 1 87 ? -7.665 4.841 16.450 1.00 90.81 87 CYS A N 1
ATOM 630 C CA . CYS A 1 87 ? -8.757 4.185 15.762 1.00 90.81 87 CYS A CA 1
ATOM 631 C C . CYS A 1 87 ? -9.985 4.045 16.665 1.00 90.81 87 CYS A C 1
ATOM 633 O O . CYS A 1 87 ? -9.916 3.492 17.766 1.00 90.81 87 CYS A O 1
ATOM 635 N N . SER A 1 88 ? -11.130 4.491 16.157 1.00 91.06 88 SER A N 1
ATOM 636 C CA . SER A 1 88 ? -12.433 4.410 16.816 1.00 91.06 88 SER A CA 1
ATOM 637 C C . SER A 1 88 ? -13.537 4.059 15.816 1.00 91.06 88 SER A C 1
ATOM 639 O O . SER A 1 88 ? -13.390 4.252 14.609 1.00 91.06 88 SER A O 1
ATOM 641 N N . GLY A 1 89 ? -14.641 3.507 16.323 1.00 88.25 89 GLY A N 1
ATOM 642 C CA . GLY A 1 89 ? -15.745 2.973 15.521 1.00 88.25 89 GLY A CA 1
ATOM 643 C C . GLY A 1 89 ? -15.840 1.445 15.557 1.00 88.25 89 GLY A C 1
ATOM 644 O O . GLY A 1 89 ? -14.997 0.754 16.134 1.00 88.25 89 GLY A O 1
ATOM 645 N N . TRP A 1 90 ? -16.902 0.918 14.955 1.00 87.12 90 TRP A N 1
ATOM 646 C CA . TRP A 1 90 ? -17.246 -0.508 14.898 1.00 87.12 90 TRP A CA 1
ATOM 647 C C . TRP A 1 90 ? -18.161 -0.765 13.689 1.00 87.12 90 TRP A C 1
ATOM 649 O O . TRP A 1 90 ? -18.715 0.190 13.147 1.00 87.12 90 TRP A O 1
ATOM 659 N N . GLY A 1 91 ? -18.336 -2.019 13.260 1.00 83.81 91 GLY A N 1
ATOM 660 C CA . GLY A 1 91 ? -19.291 -2.376 12.200 1.00 83.81 91 GLY A CA 1
ATOM 661 C C . GLY A 1 91 ? -18.862 -1.986 10.779 1.00 83.81 91 GLY A C 1
ATOM 662 O O . GLY A 1 91 ? -19.679 -2.014 9.860 1.00 83.81 91 GLY A O 1
ATOM 663 N N . LEU A 1 92 ? -17.593 -1.615 10.581 1.00 83.69 92 LEU A N 1
ATOM 664 C CA . LEU A 1 92 ? -17.016 -1.249 9.286 1.00 83.69 92 LEU A CA 1
ATOM 665 C C . LEU A 1 92 ? -15.883 -2.210 8.935 1.00 83.69 92 LEU A C 1
ATOM 667 O O . LEU A 1 92 ? -15.085 -2.556 9.794 1.00 83.69 92 LEU A O 1
ATOM 671 N N . THR A 1 93 ? -15.752 -2.577 7.661 1.00 89.50 93 THR A N 1
ATOM 672 C CA . THR A 1 93 ? -14.524 -3.196 7.137 1.00 89.50 93 THR A CA 1
ATOM 673 C C . THR A 1 93 ? -13.573 -2.083 6.683 1.00 89.50 93 THR A C 1
ATOM 675 O O . THR A 1 93 ? -13.784 -1.545 5.590 1.00 89.50 93 THR A O 1
ATOM 678 N N . PRO A 1 94 ? -12.553 -1.697 7.473 1.00 88.25 94 PRO A N 1
ATOM 679 C CA . PRO A 1 94 ? -11.602 -0.669 7.071 1.00 88.25 94 PRO A CA 1
ATOM 680 C C . PRO A 1 94 ? -10.761 -1.159 5.887 1.00 88.25 94 PRO A C 1
ATOM 682 O O . PRO A 1 94 ? -10.331 -2.317 5.837 1.00 88.25 94 PRO A O 1
ATOM 685 N N . LYS A 1 95 ? -10.547 -0.271 4.910 1.00 89.44 95 LYS A N 1
ATOM 686 C CA . LYS A 1 95 ? -9.767 -0.561 3.703 1.00 89.44 95 LYS A CA 1
ATOM 687 C C . LYS A 1 95 ? -8.851 0.599 3.352 1.00 89.44 95 LYS A C 1
ATOM 689 O O . LYS A 1 95 ? -9.286 1.748 3.366 1.00 89.44 95 LYS A O 1
ATOM 694 N N . VAL A 1 96 ? -7.627 0.278 2.953 1.00 88.81 96 VAL A N 1
ATOM 695 C CA . VAL A 1 96 ? -6.692 1.220 2.333 1.00 88.81 96 VAL A CA 1
ATOM 696 C C . VAL A 1 96 ? -6.850 1.103 0.822 1.00 88.81 96 VAL A C 1
ATOM 698 O O . VAL A 1 96 ? -6.780 -0.000 0.282 1.00 88.81 96 VAL A O 1
ATOM 701 N N . GLN A 1 97 ? -7.091 2.221 0.132 1.00 91.75 97 GLN A N 1
ATOM 702 C CA . GLN A 1 97 ? -7.112 2.241 -1.330 1.00 91.75 97 GLN A CA 1
ATOM 703 C C . GLN A 1 97 ? -5.771 2.730 -1.874 1.00 91.75 97 GLN A C 1
ATOM 705 O O . GLN A 1 97 ? -5.354 3.846 -1.571 1.00 91.75 97 GLN A O 1
ATOM 710 N N . ILE A 1 98 ? -5.138 1.922 -2.722 1.00 90.38 98 ILE A N 1
ATOM 711 C CA . ILE A 1 98 ? -3.941 2.329 -3.457 1.00 90.38 98 ILE A CA 1
ATOM 712 C C . ILE A 1 98 ? -4.372 3.025 -4.746 1.00 90.38 98 ILE A C 1
ATOM 714 O O . ILE A 1 98 ? -5.231 2.534 -5.477 1.00 90.38 98 ILE A O 1
ATOM 718 N N . LYS A 1 99 ? -3.783 4.185 -5.038 1.00 90.25 99 LYS A N 1
ATOM 719 C CA . LYS A 1 99 ? -4.015 4.925 -6.280 1.00 90.25 99 LYS A CA 1
ATOM 720 C C . LYS A 1 99 ? -2.689 5.424 -6.828 1.00 90.25 99 LYS A C 1
ATOM 722 O O . LYS A 1 99 ? -1.907 6.026 -6.102 1.00 90.25 99 LYS A O 1
ATOM 727 N N . GLY A 1 100 ? -2.471 5.218 -8.118 1.00 87.19 100 GLY A N 1
ATOM 728 C CA . GLY A 1 100 ? -1.273 5.680 -8.800 1.00 87.19 100 GLY A CA 1
ATOM 729 C C . GLY A 1 100 ? -1.326 5.371 -10.285 1.00 87.19 100 GLY A C 1
ATOM 730 O O . GLY A 1 100 ? -2.173 4.608 -10.749 1.00 87.19 100 GLY A O 1
ATOM 731 N N . ASN A 1 101 ? -0.412 5.978 -11.025 1.00 86.44 101 ASN A N 1
ATOM 732 C CA . ASN A 1 101 ? -0.335 5.797 -12.464 1.00 86.44 101 ASN A CA 1
ATOM 733 C C . ASN A 1 101 ? 0.398 4.486 -12.763 1.00 86.44 101 ASN A C 1
ATOM 735 O O . ASN A 1 101 ? 1.389 4.145 -12.112 1.00 86.44 101 ASN A O 1
ATOM 739 N N . THR A 1 102 ? -0.128 3.709 -13.707 1.00 88.44 102 THR A N 1
ATOM 740 C CA . THR A 1 102 ? 0.288 2.318 -13.924 1.00 88.44 102 THR A CA 1
ATOM 741 C C . THR A 1 102 ? 0.324 1.952 -15.396 1.00 88.44 102 THR A C 1
ATOM 743 O O . THR A 1 102 ? -0.400 2.517 -16.212 1.00 88.44 102 THR A O 1
ATOM 746 N N . PHE A 1 103 ? 1.091 0.916 -15.709 1.00 88.00 103 PHE A N 1
ATOM 747 C CA . PHE A 1 103 ? 0.943 0.133 -16.930 1.00 88.00 103 PHE A CA 1
ATOM 748 C C . PHE A 1 103 ? 0.952 -1.360 -16.581 1.00 88.00 103 PHE A C 1
ATOM 750 O O . PHE A 1 103 ? 1.262 -1.738 -15.449 1.00 88.00 103 PHE A O 1
ATOM 757 N N . THR A 1 104 ? 0.618 -2.206 -17.552 1.00 89.75 104 THR A N 1
ATOM 758 C CA . THR A 1 104 ? 0.605 -3.662 -17.377 1.00 89.75 104 THR A CA 1
ATOM 759 C C . THR A 1 104 ? 1.670 -4.301 -18.256 1.00 89.75 104 THR A C 1
ATOM 761 O O . THR A 1 104 ? 1.719 -4.048 -19.458 1.00 89.75 104 THR A O 1
ATOM 764 N N . SER A 1 105 ? 2.488 -5.169 -17.664 1.00 86.88 105 SER A N 1
ATOM 765 C CA . SER A 1 105 ? 3.437 -6.037 -18.368 1.00 86.88 105 SER A CA 1
ATOM 766 C C . SER A 1 105 ? 3.412 -7.406 -17.690 1.00 86.88 105 SER A C 1
ATOM 768 O O . SER A 1 105 ? 4.189 -7.677 -16.781 1.00 86.88 105 SER A O 1
ATOM 770 N N . GLY A 1 106 ? 2.396 -8.217 -18.004 1.00 89.62 106 GLY A N 1
ATOM 771 C CA . GLY A 1 106 ? 2.054 -9.447 -17.266 1.00 89.62 106 GLY A CA 1
ATOM 772 C C . GLY A 1 106 ? 1.442 -9.204 -15.875 1.00 89.62 106 GLY A C 1
ATOM 773 O O . GLY A 1 106 ? 0.457 -9.843 -15.522 1.00 89.62 106 GLY A O 1
ATOM 774 N N . ILE A 1 107 ? 1.969 -8.233 -15.127 1.00 92.88 107 ILE A N 1
ATOM 775 C CA . ILE A 1 107 ? 1.474 -7.736 -13.834 1.00 92.88 107 ILE A CA 1
ATOM 776 C C . ILE A 1 107 ? 1.270 -6.207 -13.875 1.00 92.88 107 ILE A C 1
ATOM 778 O O . ILE A 1 107 ? 1.841 -5.550 -14.757 1.00 92.88 107 ILE A O 1
ATOM 782 N N . PRO A 1 108 ? 0.481 -5.617 -12.953 1.00 92.62 108 PRO A N 1
ATOM 783 C CA . PRO A 1 108 ? 0.449 -4.169 -12.758 1.00 92.62 108 PRO A CA 1
ATOM 784 C C . PRO A 1 108 ? 1.802 -3.649 -12.251 1.00 92.62 108 PRO A C 1
ATOM 786 O O . PRO A 1 108 ? 2.414 -4.236 -11.358 1.00 92.62 108 PRO A O 1
ATOM 789 N N . LEU A 1 109 ? 2.255 -2.528 -12.813 1.00 92.06 109 LEU A N 1
ATOM 790 C CA . LEU A 1 109 ? 3.467 -1.816 -12.408 1.00 92.06 109 LEU A CA 1
ATOM 791 C C . LEU A 1 109 ? 3.182 -0.314 -12.320 1.00 92.06 109 LEU A C 1
ATOM 793 O O . LEU A 1 109 ? 2.647 0.277 -13.262 1.00 92.06 109 LEU A O 1
ATOM 797 N N . PHE A 1 110 ? 3.574 0.312 -11.212 1.00 91.38 110 PHE A N 1
ATOM 798 C CA . PHE A 1 110 ? 3.457 1.755 -11.007 1.00 91.38 110 PHE A CA 1
ATOM 799 C C . PHE A 1 110 ? 4.593 2.511 -11.697 1.00 91.38 110 PHE A C 1
ATOM 801 O O . PHE A 1 110 ? 5.743 2.069 -11.707 1.00 91.38 110 PHE A O 1
ATOM 808 N N . ARG A 1 111 ? 4.284 3.677 -12.265 1.00 86.12 111 ARG A N 1
ATOM 809 C CA . ARG A 1 111 ? 5.270 4.607 -12.832 1.00 86.12 111 ARG A CA 1
ATOM 810 C C . ARG A 1 111 ? 4.709 6.027 -12.870 1.00 86.12 111 ARG A C 1
ATOM 812 O O . ARG A 1 111 ? 3.521 6.222 -12.651 1.00 86.12 111 ARG A O 1
ATOM 819 N N . ASN A 1 112 ? 5.543 7.017 -13.176 1.00 75.38 112 ASN A N 1
ATOM 820 C CA . ASN A 1 112 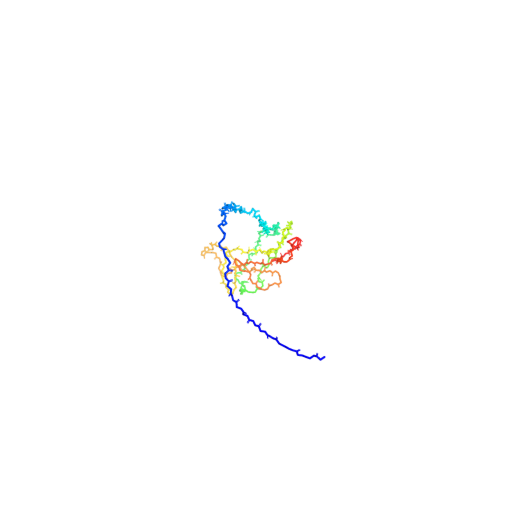? 5.048 8.374 -13.402 1.00 75.38 112 ASN A CA 1
ATOM 821 C C . ASN A 1 112 ? 4.254 8.467 -14.723 1.00 75.38 112 ASN A C 1
ATOM 823 O O . ASN A 1 112 ? 4.604 7.802 -15.702 1.00 75.38 112 ASN A O 1
ATOM 827 N N . ASP A 1 113 ? 3.236 9.330 -14.761 1.00 62.16 113 ASP A N 1
ATOM 828 C CA . ASP A 1 113 ? 2.646 9.760 -16.035 1.00 62.16 113 ASP A CA 1
ATOM 829 C C . ASP A 1 113 ? 3.526 10.840 -16.668 1.00 62.16 113 ASP A C 1
ATOM 831 O O . ASP A 1 113 ? 4.267 11.543 -15.982 1.00 62.16 113 ASP A O 1
ATOM 835 N N . ASN A 1 114 ? 3.425 10.992 -17.989 1.00 55.25 114 ASN A N 1
ATOM 836 C CA . ASN A 1 114 ? 4.252 11.908 -18.784 1.00 55.25 114 ASN A CA 1
ATOM 837 C C . ASN A 1 114 ? 5.746 11.542 -18.817 1.00 55.25 114 ASN A C 1
ATOM 839 O O . ASN A 1 114 ? 6.611 12.413 -18.867 1.00 55.25 114 ASN A O 1
ATOM 843 N N . ALA A 1 115 ? 6.048 10.243 -18.880 1.00 56.16 115 ALA A N 1
ATOM 844 C CA . ALA A 1 115 ? 7.273 9.785 -19.523 1.00 56.16 115 ALA A CA 1
ATOM 845 C C . ALA A 1 115 ? 7.257 10.254 -20.993 1.00 56.16 115 ALA A C 1
ATOM 847 O O . ALA A 1 115 ? 6.596 9.640 -21.834 1.00 56.16 115 ALA A O 1
ATOM 848 N N . ALA A 1 116 ? 7.935 11.368 -21.283 1.00 61.41 116 ALA A N 1
ATOM 849 C CA . ALA A 1 116 ? 8.214 11.798 -22.650 1.0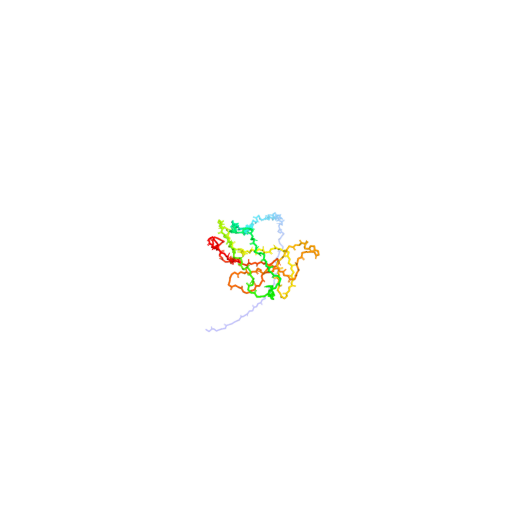0 61.41 116 ALA A CA 1
ATOM 850 C C . ALA A 1 116 ? 9.101 10.752 -23.362 1.00 61.41 116 ALA A C 1
ATOM 852 O O . ALA A 1 116 ? 9.591 9.810 -22.739 1.00 61.41 116 ALA A O 1
ATOM 853 N N . GLY A 1 117 ? 9.265 10.857 -24.685 1.00 64.12 117 GLY A N 1
ATOM 854 C CA . GLY A 1 117 ? 9.898 9.797 -25.490 1.00 64.12 117 GLY A CA 1
ATOM 855 C C . GLY A 1 117 ? 11.350 9.456 -25.113 1.00 64.12 117 GLY A C 1
ATOM 856 O O . GLY A 1 117 ? 11.835 8.390 -25.478 1.00 64.12 117 GLY A O 1
ATOM 857 N N . ASP A 1 118 ? 12.012 10.346 -24.377 1.00 68.44 118 ASP A N 1
ATOM 858 C CA . ASP A 1 118 ? 13.366 10.266 -23.824 1.00 68.44 118 ASP A CA 1
ATOM 859 C C . ASP A 1 118 ? 13.451 9.618 -22.427 1.00 68.44 118 ASP A C 1
ATOM 861 O O . ASP A 1 118 ? 14.535 9.227 -21.994 1.00 68.44 118 ASP A O 1
ATOM 865 N N . TYR A 1 119 ? 12.325 9.439 -21.731 1.00 75.25 119 TYR A N 1
ATOM 866 C CA . TYR A 1 119 ? 12.267 8.643 -20.505 1.00 75.25 119 TYR A CA 1
ATOM 867 C C . TYR A 1 119 ? 12.366 7.161 -20.857 1.00 75.25 119 TYR A C 1
ATOM 869 O O . TYR A 1 119 ? 11.667 6.669 -21.746 1.00 75.25 119 TYR A O 1
ATOM 877 N N . SER A 1 120 ? 13.193 6.414 -20.128 1.00 76.69 120 SER A N 1
ATOM 878 C CA . SER A 1 120 ? 13.340 4.982 -20.371 1.00 76.69 120 SER A CA 1
ATOM 879 C C . SER A 1 120 ? 12.055 4.207 -20.013 1.00 76.69 120 SER A C 1
ATOM 881 O O . SER A 1 120 ? 11.306 4.560 -19.099 1.00 76.69 120 SER A O 1
ATOM 883 N N . GLN A 1 121 ? 11.750 3.178 -20.810 1.00 80.88 121 GLN A N 1
ATOM 884 C CA . GLN A 1 121 ? 10.423 2.551 -20.892 1.00 80.88 121 GLN A CA 1
ATOM 885 C C . GLN A 1 121 ? 10.476 1.039 -20.624 1.00 80.88 121 GLN A C 1
ATOM 887 O O . GLN A 1 121 ? 11.547 0.439 -20.598 1.00 80.88 121 GLN A O 1
ATOM 892 N N . GLY A 1 122 ? 9.308 0.409 -20.453 1.00 82.62 122 GLY A N 1
ATOM 893 C CA . GLY A 1 122 ? 9.179 -1.048 -20.292 1.00 82.62 122 GLY A CA 1
ATOM 894 C C . GLY A 1 122 ? 9.349 -1.577 -18.862 1.00 82.62 122 GLY A C 1
ATOM 895 O O . GLY A 1 122 ? 9.130 -2.763 -18.633 1.00 82.62 122 GLY A O 1
ATOM 896 N N . TYR A 1 123 ? 9.668 -0.714 -17.895 1.00 85.81 123 TYR A N 1
ATOM 897 C CA . TYR A 1 123 ? 9.801 -1.049 -16.474 1.00 85.81 123 TYR A CA 1
ATOM 898 C C . TYR A 1 123 ? 8.947 -0.123 -15.591 1.00 85.81 123 TYR A C 1
ATOM 900 O O . TYR A 1 123 ? 8.465 0.925 -16.026 1.00 85.81 123 TYR A O 1
ATOM 908 N N . GLY A 1 124 ? 8.769 -0.523 -14.333 1.00 89.31 124 GLY A N 1
ATOM 909 C CA . GLY A 1 124 ? 8.084 0.238 -13.291 1.00 89.31 124 GLY A CA 1
ATOM 910 C C . GLY A 1 124 ? 8.234 -0.442 -11.932 1.00 89.31 124 GLY A C 1
ATOM 911 O O . GLY A 1 124 ? 8.897 -1.471 -11.814 1.00 89.31 124 GLY A O 1
ATOM 912 N N . VAL A 1 125 ? 7.609 0.133 -10.911 1.00 91.06 125 VAL A N 1
ATOM 913 C CA . VAL A 1 125 ? 7.643 -0.364 -9.533 1.00 91.06 125 VAL A CA 1
ATOM 914 C C . VAL A 1 125 ? 6.553 -1.420 -9.342 1.00 91.06 125 VAL A C 1
ATOM 916 O O . VAL A 1 125 ? 5.366 -1.135 -9.512 1.00 91.06 125 VAL A O 1
ATOM 919 N N . LYS A 1 126 ? 6.951 -2.640 -8.965 1.00 93.00 126 LYS A N 1
ATOM 920 C CA . LYS A 1 126 ? 6.035 -3.667 -8.451 1.00 93.00 126 LYS A CA 1
ATOM 921 C C . LYS A 1 126 ? 5.762 -3.356 -6.981 1.00 93.00 126 LYS A C 1
ATOM 923 O O . LYS A 1 126 ? 6.682 -3.446 -6.176 1.00 93.00 126 LYS A O 1
ATOM 928 N N . LEU A 1 127 ? 4.522 -3.014 -6.640 1.00 93.56 127 LEU A N 1
ATOM 929 C CA . LEU A 1 127 ? 4.081 -2.912 -5.249 1.00 93.56 127 LEU A CA 1
ATOM 930 C C . LEU A 1 127 ? 3.496 -4.259 -4.812 1.00 93.56 127 LEU A C 1
ATOM 932 O O . LEU A 1 127 ? 2.689 -4.842 -5.535 1.00 93.56 127 LEU A O 1
ATOM 936 N N . VAL A 1 128 ? 3.891 -4.741 -3.640 1.00 93.31 128 VAL A N 1
ATOM 937 C CA . VAL A 1 128 ? 3.349 -5.939 -2.983 1.00 93.31 128 VAL A CA 1
ATOM 938 C C . VAL A 1 128 ? 3.076 -5.607 -1.519 1.00 93.31 128 VAL A C 1
ATOM 940 O O . VAL A 1 128 ? 3.515 -4.572 -1.036 1.00 93.31 128 VAL A O 1
ATOM 943 N N . GLN A 1 129 ? 2.344 -6.467 -0.818 1.00 91.81 129 GLN A N 1
ATOM 944 C CA . GLN A 1 129 ? 2.375 -6.495 0.644 1.00 91.81 129 GLN A CA 1
ATOM 945 C C . GLN A 1 129 ? 3.458 -7.491 1.070 1.00 91.81 129 GLN A C 1
ATOM 947 O O . GLN A 1 129 ? 3.613 -8.531 0.423 1.00 91.81 129 GLN A O 1
ATOM 952 N N . GLN A 1 130 ? 4.202 -7.214 2.141 1.00 89.94 130 GLN A N 1
ATOM 953 C CA . GLN A 1 130 ? 5.271 -8.107 2.584 1.00 89.94 130 GLN A CA 1
ATOM 954 C C . GLN A 1 130 ? 4.731 -9.527 2.851 1.00 89.94 130 GLN A C 1
ATOM 956 O O . GLN A 1 130 ? 3.662 -9.721 3.432 1.00 89.94 130 GLN A O 1
ATOM 961 N N . GLY A 1 131 ? 5.457 -10.540 2.369 1.00 88.25 131 GLY A N 1
ATOM 962 C CA . GLY A 1 131 ? 5.036 -11.942 2.442 1.00 88.25 131 GLY A CA 1
ATOM 963 C C . GLY A 1 131 ? 3.938 -12.337 1.444 1.00 88.25 131 GLY A C 1
ATOM 964 O O . GLY A 1 131 ? 3.474 -13.475 1.490 1.00 88.25 131 GLY A O 1
ATOM 965 N N . GLN A 1 132 ? 3.514 -11.445 0.541 1.00 88.94 132 GLN A N 1
ATOM 966 C CA . GLN A 1 132 ? 2.597 -11.739 -0.564 1.00 88.94 132 GLN A CA 1
ATOM 967 C C . GLN A 1 132 ? 3.309 -11.602 -1.917 1.00 88.94 132 GLN A C 1
ATOM 969 O O . GLN A 1 132 ? 4.081 -10.676 -2.144 1.00 88.94 132 GLN A O 1
ATOM 974 N N . MET A 1 133 ? 3.003 -12.507 -2.853 1.00 86.62 133 MET A N 1
ATOM 975 C CA . MET A 1 133 ? 3.541 -12.460 -4.224 1.00 86.62 133 MET A CA 1
ATOM 976 C C . MET A 1 133 ? 2.643 -11.697 -5.208 1.00 86.62 133 MET A C 1
ATOM 978 O O . MET A 1 133 ? 3.076 -11.376 -6.316 1.00 86.62 133 MET A O 1
ATOM 982 N N . ALA A 1 134 ? 1.388 -11.433 -4.836 1.00 91.81 134 ALA A N 1
ATOM 983 C CA . ALA A 1 134 ? 0.434 -10.733 -5.685 1.00 91.81 134 ALA A CA 1
ATOM 984 C C . ALA A 1 134 ? 0.799 -9.245 -5.792 1.00 91.81 134 ALA A C 1
ATOM 986 O O . ALA A 1 134 ? 0.862 -8.540 -4.785 1.00 91.81 134 ALA A O 1
ATOM 987 N N . ALA A 1 135 ? 1.026 -8.773 -7.019 1.00 94.12 135 ALA A N 1
ATOM 988 C CA . ALA A 1 135 ? 1.247 -7.359 -7.289 1.00 94.12 135 ALA A CA 1
ATOM 989 C C . ALA A 1 135 ? -0.057 -6.572 -7.091 1.00 94.12 135 ALA A C 1
ATOM 991 O O . ALA A 1 135 ? -1.091 -6.929 -7.657 1.00 94.12 135 ALA A O 1
ATOM 992 N N . ILE A 1 136 ? 0.013 -5.499 -6.308 1.00 94.31 136 ILE A N 1
ATOM 993 C CA . ILE A 1 136 ? -1.109 -4.607 -6.019 1.00 94.31 136 ILE A CA 1
ATOM 994 C C . ILE A 1 136 ? -1.320 -3.673 -7.217 1.00 94.31 136 ILE A C 1
ATOM 996 O O . ILE A 1 136 ? -0.366 -3.104 -7.748 1.00 94.31 136 ILE A O 1
ATOM 1000 N N . ALA A 1 137 ? -2.566 -3.513 -7.654 1.00 94.56 137 ALA A N 1
ATOM 1001 C CA . ALA A 1 137 ? -2.946 -2.675 -8.784 1.00 94.56 137 ALA A CA 1
ATOM 1002 C C . ALA A 1 137 ? -3.411 -1.270 -8.362 1.00 94.56 137 ALA A C 1
ATOM 1004 O O . ALA A 1 137 ? -3.734 -0.986 -7.207 1.00 94.56 137 ALA A O 1
ATOM 1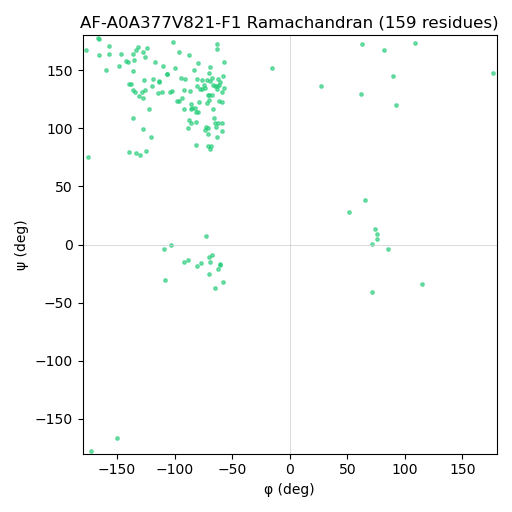005 N N . ASN A 1 138 ? -3.496 -0.365 -9.339 1.00 91.38 138 ASN A N 1
ATOM 1006 C CA . ASN A 1 138 ? -4.193 0.905 -9.158 1.00 91.38 138 ASN A CA 1
ATOM 1007 C C . ASN A 1 138 ? -5.681 0.666 -8.837 1.00 91.38 138 ASN A C 1
ATOM 1009 O O . ASN A 1 138 ? -6.342 -0.128 -9.500 1.00 91.38 138 ASN A O 1
ATOM 1013 N N . MET A 1 139 ? -6.206 1.422 -7.873 1.00 92.69 139 MET A N 1
ATOM 1014 C CA . MET A 1 139 ? -7.562 1.356 -7.313 1.00 92.69 139 MET A CA 1
ATOM 1015 C C . MET A 1 139 ? -7.871 0.144 -6.422 1.00 92.69 139 MET A C 1
ATOM 1017 O O . MET A 1 139 ? -8.982 0.102 -5.875 1.00 92.69 139 MET A O 1
ATOM 1021 N N . ASP A 1 140 ? -6.918 -0.767 -6.193 1.00 92.50 140 ASP A N 1
ATOM 1022 C CA . ASP A 1 140 ? -7.081 -1.883 -5.254 1.00 92.50 140 ASP A CA 1
ATOM 1023 C C . ASP A 1 140 ? -7.403 -1.400 -3.838 1.00 92.50 140 ASP A C 1
ATOM 1025 O O . ASP A 1 140 ? -6.938 -0.353 -3.381 1.00 92.50 140 ASP A O 1
ATOM 1029 N N . LYS A 1 141 ? -8.228 -2.185 -3.137 1.00 91.38 141 LYS A N 1
ATOM 1030 C CA . LYS A 1 141 ? -8.724 -1.888 -1.787 1.00 91.38 141 LYS A CA 1
ATOM 1031 C C . LYS A 1 141 ? -8.304 -2.991 -0.827 1.00 91.38 141 LYS A C 1
ATOM 1033 O O . LYS A 1 141 ? -9.020 -3.980 -0.663 1.00 91.38 141 LYS A O 1
ATOM 1038 N N . LEU A 1 142 ? -7.161 -2.790 -0.190 1.00 90.25 142 LEU A N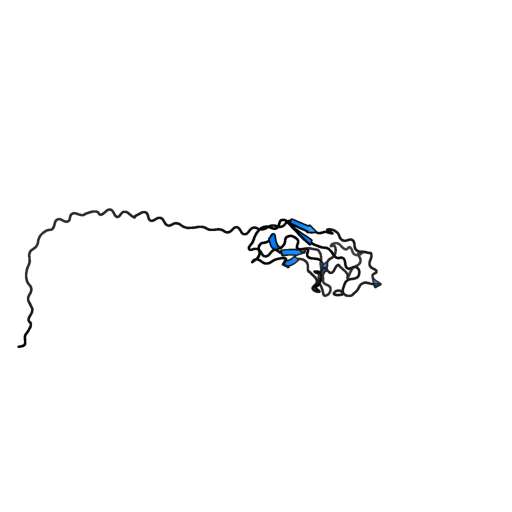 1
ATOM 1039 C CA . LEU A 1 142 ? -6.581 -3.708 0.780 1.00 90.25 142 LEU A CA 1
ATOM 1040 C C . LEU A 1 142 ? -7.422 -3.693 2.056 1.00 90.25 142 LEU A C 1
ATOM 1042 O O . LEU A 1 142 ? -7.664 -2.630 2.626 1.00 90.25 142 LEU A O 1
ATOM 1046 N N . ILE A 1 143 ? -7.898 -4.859 2.487 1.00 90.31 143 ILE A N 1
ATOM 1047 C CA . ILE A 1 143 ? -8.646 -5.005 3.739 1.00 90.31 143 ILE A CA 1
ATOM 1048 C C . ILE A 1 143 ? -7.640 -5.012 4.887 1.00 90.31 143 ILE A C 1
ATOM 1050 O O . ILE A 1 143 ? -6.759 -5.865 4.910 1.00 90.31 143 ILE A O 1
ATOM 1054 N N . VAL A 1 144 ? -7.787 -4.083 5.834 1.00 88.62 144 VAL A N 1
ATOM 1055 C CA . VAL A 1 144 ? -6.884 -3.973 6.997 1.00 88.62 144 VAL A CA 1
ATOM 1056 C C . VAL A 1 144 ? -7.542 -4.391 8.314 1.00 88.62 144 VAL A C 1
ATOM 1058 O O . VAL A 1 144 ? -6.873 -4.462 9.331 1.00 88.62 144 VAL A O 1
ATOM 1061 N N . GLY A 1 145 ? -8.838 -4.719 8.311 1.00 87.19 145 GLY A N 1
ATOM 1062 C CA . GLY A 1 145 ? -9.572 -5.185 9.492 1.00 87.19 145 GLY A CA 1
ATOM 1063 C C . GLY A 1 145 ? -10.933 -5.786 9.138 1.00 87.19 145 GLY A C 1
ATOM 1064 O O . GLY A 1 145 ? -11.336 -5.786 7.975 1.00 87.19 145 GLY A O 1
ATOM 1065 N N . THR A 1 146 ? -11.657 -6.291 10.138 1.00 86.69 146 THR A N 1
ATOM 1066 C CA . THR A 1 146 ? -12.956 -6.970 9.960 1.00 86.69 146 THR A CA 1
ATOM 1067 C C . THR A 1 146 ? -14.117 -6.132 10.501 1.00 86.69 146 THR A C 1
ATOM 1069 O O . THR A 1 146 ? -13.923 -5.314 11.394 1.00 86.69 146 THR A O 1
ATOM 1072 N N . ALA A 1 147 ? -15.332 -6.324 9.967 1.00 86.75 147 ALA A N 1
ATOM 1073 C CA . ALA A 1 147 ? -16.515 -5.578 10.423 1.00 86.75 147 ALA A CA 1
ATOM 1074 C C . ALA A 1 147 ? -16.987 -5.981 11.830 1.00 86.75 147 ALA A C 1
ATOM 1076 O O . ALA A 1 147 ? -17.601 -5.174 12.526 1.00 86.75 147 ALA A O 1
ATOM 1077 N N . ASP A 1 148 ? -16.680 -7.210 12.248 1.00 87.31 148 ASP A N 1
ATOM 1078 C CA . ASP A 1 148 ? -17.107 -7.768 13.532 1.00 87.31 148 ASP A CA 1
ATOM 1079 C C . ASP A 1 148 ? -16.269 -7.237 14.714 1.00 87.31 148 ASP A C 1
ATOM 1081 O O . ASP A 1 148 ? -16.680 -7.335 15.872 1.00 87.31 148 ASP A O 1
ATOM 1085 N N . GLN A 1 149 ? -15.110 -6.629 14.434 1.00 86.00 149 GLN A N 1
ATOM 1086 C CA . GLN A 1 149 ? -14.180 -6.084 15.425 1.00 86.00 149 GLN A CA 1
ATOM 1087 C C . GLN A 1 149 ? -14.319 -4.562 15.579 1.00 86.00 149 GLN A C 1
ATOM 1089 O O . GLN A 1 149 ? -14.722 -3.842 14.665 1.00 86.00 149 GLN A O 1
ATOM 1094 N N . GLN A 1 150 ? -13.996 -4.048 16.770 1.00 87.44 150 GLN A N 1
ATOM 1095 C CA . GLN A 1 150 ? -13.854 -2.604 16.983 1.00 87.44 150 GLN A CA 1
ATOM 1096 C C . GLN A 1 150 ? -12.614 -2.104 16.237 1.00 87.44 150 GLN A C 1
ATOM 1098 O O . GLN A 1 150 ? -11.577 -2.759 16.261 1.00 87.44 150 GLN A O 1
ATOM 1103 N N . LEU A 1 151 ? -12.678 -0.921 15.619 1.00 89.19 151 LEU A 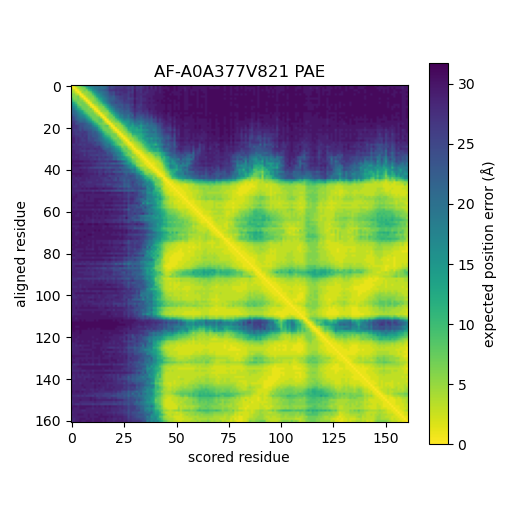N 1
ATOM 1104 C CA . LEU A 1 151 ? -11.550 -0.389 14.839 1.00 89.19 151 LEU A CA 1
ATOM 1105 C C . LEU A 1 151 ? -10.295 -0.155 15.696 1.00 89.19 151 LEU A C 1
ATOM 1107 O O . LEU A 1 151 ? -9.188 -0.151 15.168 1.00 89.19 151 LEU A O 1
ATOM 1111 N N . ASN A 1 152 ? -10.441 -0.020 17.017 1.00 89.12 152 ASN A N 1
ATOM 1112 C CA . ASN A 1 152 ? -9.316 0.085 17.947 1.00 89.12 152 ASN A CA 1
ATOM 1113 C C . ASN A 1 152 ? -8.379 -1.141 17.942 1.00 89.12 152 ASN A C 1
ATOM 1115 O O . ASN A 1 152 ? -7.238 -0.999 18.375 1.00 89.12 152 ASN A O 1
ATOM 1119 N N . THR A 1 153 ? -8.789 -2.301 17.407 1.00 90.19 153 THR A N 1
ATOM 1120 C CA . THR A 1 153 ? -7.903 -3.466 17.224 1.00 90.19 153 THR A CA 1
ATOM 1121 C C . THR A 1 153 ? -6.849 -3.254 16.134 1.00 90.19 153 THR A C 1
ATOM 1123 O O . THR A 1 153 ? -5.933 -4.066 16.018 1.00 90.19 153 THR A O 1
ATOM 1126 N N . LEU A 1 154 ? -6.967 -2.183 15.338 1.00 89.12 154 LEU A N 1
ATOM 1127 C CA . LEU A 1 154 ? -5.929 -1.740 14.405 1.00 89.12 154 LEU A CA 1
ATOM 1128 C C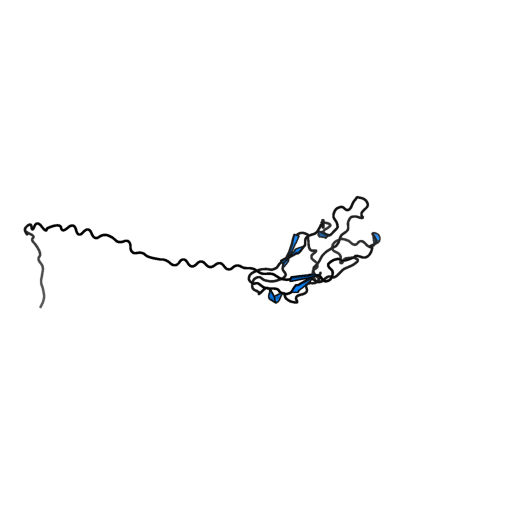 . LEU A 1 154 ? -4.815 -0.934 15.082 1.00 89.12 154 LEU A C 1
ATOM 1130 O O . LEU A 1 154 ? -3.748 -0.787 14.495 1.00 89.12 154 LEU A O 1
ATOM 1134 N N . ASN A 1 155 ? -5.035 -0.390 16.284 1.00 90.62 155 ASN A N 1
ATOM 1135 C CA . ASN A 1 155 ? -4.051 0.482 16.926 1.00 90.62 155 ASN A CA 1
ATOM 1136 C C . ASN A 1 155 ? -2.738 -0.270 17.176 1.00 90.62 155 ASN A C 1
ATOM 1138 O O . ASN A 1 155 ? -2.725 -1.297 17.853 1.00 90.62 155 ASN A O 1
ATOM 1142 N N . GLY A 1 156 ? -1.636 0.259 16.641 1.00 83.50 156 GLY A N 1
ATOM 1143 C CA . GLY A 1 156 ? -0.323 -0.385 16.723 1.00 83.50 156 GLY A CA 1
ATOM 1144 C C . GLY A 1 156 ? -0.135 -1.582 15.782 1.00 83.50 156 GLY A C 1
ATOM 1145 O O . GLY A 1 156 ? 0.877 -2.269 15.891 1.00 83.50 156 GLY A O 1
ATOM 1146 N N . GLN A 1 157 ? -1.069 -1.839 14.857 1.00 86.81 157 GLN A N 1
ATOM 1147 C CA . GLN A 1 157 ? -0.781 -2.676 13.696 1.00 86.81 157 GLN A CA 1
ATOM 1148 C C . GLN A 1 157 ? 0.070 -1.897 12.697 1.00 86.81 157 GLN A C 1
ATOM 1150 O O . GLN A 1 157 ? -0.225 -0.735 12.394 1.00 86.81 157 GLN A O 1
ATOM 1155 N N . THR A 1 158 ? 1.073 -2.582 12.148 1.00 86.44 158 THR A N 1
ATOM 1156 C CA . THR A 1 158 ? 2.042 -1.984 11.230 1.00 86.44 158 THR A CA 1
ATOM 1157 C C . THR A 1 158 ? 2.207 -2.822 9.954 1.00 86.44 158 THR A C 1
ATOM 1159 O O . THR A 1 158 ? 3.166 -3.584 9.855 1.00 86.44 158 THR A O 1
ATOM 1162 N N . PRO A 1 159 ? 1.270 -2.784 8.982 1.00 86.25 159 PRO A N 1
ATOM 1163 C CA . PRO A 1 159 ? 1.452 -3.502 7.722 1.00 86.25 159 PRO A CA 1
ATOM 1164 C C . PRO A 1 159 ? 2.657 -2.981 6.931 1.00 86.25 159 PRO A C 1
ATOM 1166 O O . PRO A 1 159 ? 2.817 -1.769 6.759 1.00 86.25 159 PRO A O 1
ATOM 1169 N N . GLU A 1 160 ? 3.468 -3.910 6.426 1.00 89.75 160 GLU A N 1
ATOM 1170 C CA . GLU A 1 160 ? 4.668 -3.630 5.632 1.00 89.75 160 GLU A CA 1
ATOM 1171 C C . GLU A 1 160 ? 4.450 -3.962 4.144 1.00 89.75 160 GLU A C 1
ATOM 1173 O O . GLU A 1 160 ? 3.714 -4.896 3.798 1.00 89.75 160 GLU A O 1
ATOM 1178 N N . PHE A 1 161 ? 5.101 -3.186 3.275 1.00 88.31 161 PHE A N 1
ATOM 1179 C CA . PHE A 1 161 ? 4.958 -3.178 1.814 1.00 88.31 161 PHE A CA 1
ATOM 1180 C C . PHE A 1 161 ? 6.327 -3.073 1.133 1.00 88.31 161 PHE A C 1
ATOM 1182 O O . PHE A 1 161 ? 7.125 -2.222 1.587 1.00 88.31 161 PHE A O 1
#

InterPro domains:
  IPR008966 Adhesion domain superfamily [SSF49401] (36-148)
  IPR036937 Fimbrial-type adhesion domain superfamily [G3DSA:2.60.40.1090] (34-159)

Sequence (161 aa):
MHYNERTRSTKLVGFMLSGMLFALTTSVYAGSSSTTVNFSATLVGGSCQISVDRPSITFSPVSSSTVIAAGGDGIDPQLFSMTFSDCSGWGLTPKVQIKGNTFTSGIPLFRNDNAAGDYSQGYGVKLVQQGQMAAIANMDKLIVGTADQQLNTLNGQTPEF